Protein AF-A0A7K3G9M2-F1 (afdb_monomer_lite)

Radius of gyration: 13.7 Å; chains: 1; bounding box: 28×19×41 Å

pLDDT: mean 77.65, std 10.78, range [42.47, 87.88]

Foldseek 3Di:
DVLLVVLLVVLVVQLVVQQVVVCVVVVNDGDPVSNVVSNVVSVVSSVVSVVVPPDDD

Secondary structure (DSSP, 8-state):
-HHHHHHHHHHHHHHHHHHHHHHHHTTT---HHHHHHHHHHHHHHHHHHHHHTS---

Structure (mmCIF, N/CA/C/O backbone):
data_AF-A0A7K3G9M2-F1
#
_entry.id   AF-A0A7K3G9M2-F1
#
loop_
_atom_site.group_PDB
_atom_site.id
_atom_site.type_symbol
_atom_site.label_atom_id
_atom_site.label_alt_id
_atom_site.label_comp_id
_atom_site.label_asym_id
_atom_site.label_entity_id
_atom_site.label_seq_id
_atom_site.pdbx_PDB_ins_code
_atom_site.Cartn_x
_atom_site.Cartn_y
_atom_site.Cartn_z
_atom_site.occupancy
_atom_site.B_iso_or_equiv
_atom_site.auth_seq_id
_atom_site.auth_comp_id
_atom_site.auth_asym_id
_atom_site.auth_atom_id
_atom_site.pdbx_PDB_model_num
ATOM 1 N N . MET A 1 1 ? -16.971 -4.565 14.150 1.00 53.50 1 MET A N 1
ATOM 2 C CA . MET A 1 1 ? -16.233 -5.441 13.198 1.00 53.50 1 MET A CA 1
ATOM 3 C C . MET A 1 1 ? -16.245 -4.940 11.748 1.00 53.50 1 MET A C 1
ATOM 5 O O . MET A 1 1 ? -15.231 -5.087 11.074 1.00 53.50 1 MET A O 1
ATOM 9 N N . ARG A 1 2 ? -17.335 -4.320 11.266 1.00 65.75 2 ARG A N 1
ATOM 10 C CA . ARG A 1 2 ? -17.482 -3.832 9.878 1.00 65.75 2 ARG A CA 1
ATOM 11 C C . ARG A 1 2 ? -16.406 -2.811 9.459 1.00 65.75 2 ARG A C 1
ATOM 13 O O . ARG A 1 2 ? -15.799 -2.962 8.407 1.00 65.75 2 ARG A O 1
ATOM 20 N N . THR A 1 3 ? -16.083 -1.853 10.329 1.00 66.25 3 THR A N 1
ATOM 21 C CA . THR A 1 3 ? -15.124 -0.758 10.072 1.00 66.25 3 THR A CA 1
ATOM 22 C C . THR A 1 3 ? -13.686 -1.240 9.858 1.00 66.25 3 THR A C 1
ATOM 24 O O . THR A 1 3 ? -12.987 -0.734 8.989 1.00 66.25 3 THR A O 1
ATOM 27 N N . ARG A 1 4 ? -13.251 -2.276 10.593 1.00 68.19 4 ARG A N 1
ATOM 28 C CA . ARG A 1 4 ? -11.912 -2.871 10.420 1.00 68.19 4 ARG A CA 1
ATOM 29 C C . ARG A 1 4 ? -11.766 -3.575 9.071 1.00 68.19 4 ARG A C 1
ATOM 31 O O . ARG A 1 4 ? -10.720 -3.453 8.447 1.00 68.19 4 ARG A O 1
ATOM 38 N N . ARG A 1 5 ? -12.805 -4.289 8.620 1.00 75.31 5 ARG A N 1
ATOM 39 C CA . ARG A 1 5 ? -12.804 -4.935 7.298 1.00 75.31 5 ARG A CA 1
ATOM 40 C C . ARG A 1 5 ? -12.751 -3.897 6.181 1.00 75.31 5 ARG A C 1
ATOM 42 O O . ARG A 1 5 ? -11.941 -4.050 5.280 1.00 75.31 5 ARG A O 1
ATOM 49 N N . PHE A 1 6 ? -13.524 -2.816 6.287 1.00 78.38 6 PHE A N 1
ATOM 50 C CA . PHE A 1 6 ? -13.452 -1.720 5.319 1.00 78.38 6 PHE A CA 1
ATOM 51 C C . PHE A 1 6 ? -12.065 -1.073 5.269 1.00 78.38 6 PHE A C 1
ATOM 53 O O . PHE A 1 6 ? -11.526 -0.907 4.183 1.00 78.38 6 PHE A O 1
ATOM 60 N N . ALA A 1 7 ? -11.442 -0.790 6.417 1.00 76.62 7 ALA A N 1
ATOM 61 C CA . ALA A 1 7 ? -10.094 -0.217 6.459 1.00 76.62 7 ALA A CA 1
ATOM 62 C C . ALA A 1 7 ? -9.043 -1.106 5.770 1.00 76.62 7 ALA A C 1
ATOM 64 O O . ALA A 1 7 ? -8.181 -0.603 5.055 1.00 76.62 7 ALA A O 1
ATOM 65 N N . LEU A 1 8 ? -9.128 -2.428 5.961 1.00 79.88 8 LEU A N 1
ATOM 66 C CA . LEU A 1 8 ? -8.234 -3.383 5.302 1.00 79.88 8 LEU A CA 1
ATOM 67 C C . LEU A 1 8 ? -8.467 -3.438 3.789 1.00 79.88 8 LEU A C 1
ATOM 69 O O . LEU A 1 8 ? -7.501 -3.473 3.037 1.00 79.88 8 LEU A O 1
ATOM 73 N N . VAL A 1 9 ? -9.727 -3.405 3.345 1.00 85.50 9 VAL A N 1
ATOM 74 C CA . VAL A 1 9 ? -10.069 -3.385 1.913 1.00 85.50 9 VAL A CA 1
ATOM 75 C C . VAL A 1 9 ? -9.567 -2.101 1.253 1.00 85.50 9 VAL A C 1
ATOM 77 O O . VAL A 1 9 ? -8.919 -2.174 0.216 1.00 85.50 9 VAL A O 1
ATOM 80 N N . TYR A 1 10 ? -9.787 -0.938 1.872 1.00 82.69 10 TYR A N 1
ATOM 81 C CA . TYR A 1 10 ? -9.267 0.332 1.360 1.00 82.69 10 TYR A CA 1
ATOM 82 C C . TYR A 1 10 ? -7.736 0.363 1.329 1.00 82.69 10 TYR A C 1
ATOM 84 O O . TYR A 1 10 ? -7.163 0.790 0.332 1.00 82.69 10 TYR A O 1
ATOM 92 N N . GLY A 1 11 ? -7.067 -0.131 2.376 1.00 82.12 11 GLY A N 1
ATOM 93 C CA . GLY A 1 11 ? -5.606 -0.233 2.400 1.00 82.12 11 GLY A CA 1
ATOM 94 C C . GLY A 1 11 ? -5.065 -1.147 1.299 1.00 82.12 11 GLY A C 1
ATOM 95 O O . GLY A 1 11 ? -4.119 -0.780 0.609 1.00 82.12 11 GLY A O 1
ATOM 96 N N . LEU A 1 12 ? -5.700 -2.304 1.085 1.00 84.81 12 LEU A N 1
ATOM 97 C CA . LEU A 1 12 ? -5.328 -3.230 0.016 1.00 84.81 12 LEU A CA 1
ATOM 98 C C . LEU A 1 12 ? -5.522 -2.609 -1.372 1.00 84.81 12 LEU A C 1
ATOM 100 O O . LEU A 1 12 ? -4.641 -2.724 -2.218 1.00 84.81 12 LEU A O 1
ATOM 104 N N . LEU A 1 13 ? -6.645 -1.926 -1.603 1.00 87.88 13 LEU A N 1
ATOM 105 C CA . LEU A 1 13 ? -6.907 -1.242 -2.871 1.00 87.88 13 LEU A CA 1
ATOM 106 C C . LEU A 1 13 ? -5.867 -0.156 -3.151 1.00 87.88 13 LEU A C 1
ATOM 108 O O . LEU A 1 13 ? -5.363 -0.074 -4.268 1.00 87.88 13 LEU A O 1
ATOM 112 N N . LEU A 1 14 ? -5.510 0.638 -2.138 1.00 84.94 14 LEU A N 1
ATOM 113 C CA . LEU A 1 14 ? -4.501 1.687 -2.271 1.00 84.94 14 LEU A CA 1
ATOM 114 C C . LEU A 1 14 ? -3.121 1.100 -2.606 1.00 84.94 14 LEU A C 1
ATOM 116 O O . LEU A 1 14 ? -2.438 1.596 -3.498 1.00 84.94 14 LEU A O 1
ATOM 120 N N . PHE A 1 15 ? -2.741 0.011 -1.930 1.00 83.94 15 PHE A N 1
ATOM 121 C CA . PHE A 1 15 ? -1.506 -0.721 -2.212 1.00 83.94 15 PHE A CA 1
ATOM 122 C C . PHE A 1 15 ? -1.455 -1.203 -3.667 1.00 83.94 15 PHE A C 1
ATOM 124 O O . PHE A 1 15 ? -0.477 -0.948 -4.367 1.00 83.94 15 PHE A O 1
ATOM 131 N N . LEU A 1 16 ? -2.520 -1.860 -4.135 1.00 87.00 16 LEU A N 1
ATOM 132 C CA . LEU A 1 16 ? -2.602 -2.374 -5.502 1.00 87.00 16 LEU A CA 1
ATOM 133 C C . LEU A 1 16 ? -2.552 -1.246 -6.538 1.00 87.00 16 LEU A C 1
ATOM 135 O O . LEU A 1 16 ? -1.834 -1.371 -7.525 1.00 87.00 16 LEU A O 1
ATOM 139 N N . LEU A 1 17 ? -3.244 -0.130 -6.292 1.00 87.75 17 LEU A N 1
ATOM 140 C CA . LEU A 1 17 ? -3.197 1.058 -7.149 1.00 87.75 17 LEU A CA 1
ATOM 141 C C . LEU A 1 17 ? -1.781 1.623 -7.270 1.00 87.75 17 LEU A C 1
ATOM 143 O O . LEU A 1 17 ? -1.337 1.897 -8.380 1.00 87.75 17 LEU A O 1
ATOM 147 N N . CYS A 1 18 ? -1.053 1.756 -6.160 1.00 83.94 18 CYS A N 1
ATOM 148 C CA . CYS A 1 18 ? 0.338 2.211 -6.187 1.00 83.94 18 CYS A CA 1
ATOM 149 C C . CYS A 1 18 ? 1.258 1.236 -6.933 1.00 83.94 18 CYS A C 1
ATOM 151 O O . CYS A 1 18 ? 2.147 1.682 -7.653 1.00 83.94 18 CYS A O 1
ATOM 153 N N . CYS A 1 19 ? 1.043 -0.075 -6.796 1.00 82.69 19 CYS A N 1
ATOM 154 C CA . CYS A 1 19 ? 1.802 -1.082 -7.537 1.00 82.69 19 CYS A CA 1
ATOM 155 C C . CYS A 1 19 ? 1.539 -1.005 -9.046 1.00 82.69 19 CYS A C 1
ATOM 157 O O . CYS A 1 19 ? 2.491 -1.041 -9.818 1.00 82.69 19 CYS A O 1
ATOM 159 N N . VAL A 1 20 ? 0.277 -0.864 -9.464 1.00 86.94 20 VAL A N 1
ATOM 160 C CA . VAL A 1 20 ? -0.092 -0.727 -10.883 1.00 86.94 20 VAL A CA 1
ATOM 161 C C . VAL A 1 20 ? 0.438 0.588 -11.451 1.00 86.94 20 VAL A C 1
ATOM 163 O O . VAL A 1 20 ? 1.108 0.579 -12.475 1.00 86.94 20 VAL A O 1
ATOM 166 N N . ALA A 1 21 ? 0.221 1.709 -10.760 1.00 85.00 21 ALA A N 1
ATOM 167 C CA . ALA A 1 21 ? 0.740 3.007 -11.185 1.00 85.00 21 ALA A CA 1
ATOM 168 C C . ALA A 1 21 ? 2.272 2.996 -11.284 1.00 85.00 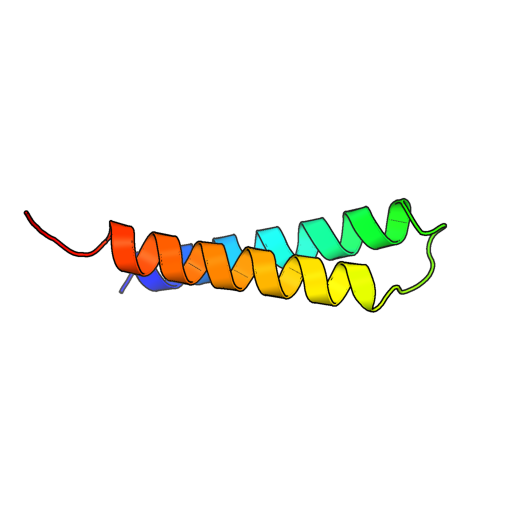21 ALA A C 1
ATOM 170 O O . ALA A 1 21 ? 2.828 3.477 -12.262 1.00 85.00 21 ALA A O 1
ATOM 171 N N . GLY A 1 22 ? 2.954 2.402 -10.303 1.00 83.00 22 GLY A N 1
ATOM 172 C CA . GLY A 1 22 ? 4.404 2.249 -10.324 1.00 83.00 22 GLY A CA 1
ATOM 173 C C . GLY A 1 22 ? 4.903 1.354 -11.454 1.00 83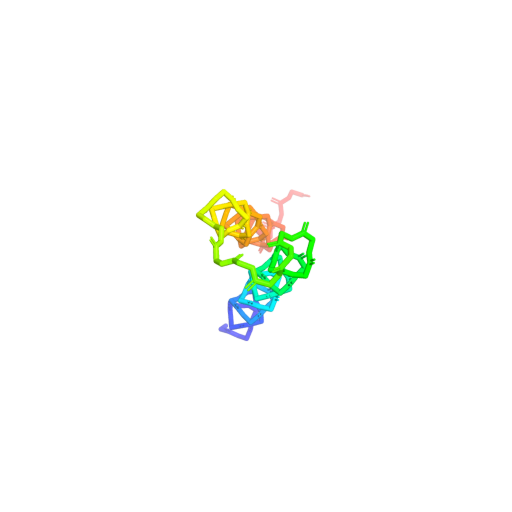.00 22 GLY A C 1
ATOM 174 O O . GLY A 1 22 ? 5.928 1.658 -12.047 1.00 83.00 22 GLY A O 1
ATOM 175 N N . TYR A 1 23 ? 4.177 0.283 -11.780 1.00 82.81 23 TYR A N 1
ATOM 176 C CA . TYR A 1 23 ? 4.500 -0.606 -12.896 1.00 82.81 23 TYR A CA 1
ATOM 177 C C . TYR A 1 23 ? 4.400 0.114 -14.245 1.00 82.81 23 TYR A C 1
ATOM 179 O O . TYR A 1 23 ? 5.336 0.052 -15.039 1.00 82.81 23 TYR A O 1
ATOM 187 N N . GLU A 1 24 ? 3.310 0.850 -14.469 1.00 84.88 24 GLU A N 1
ATOM 188 C CA . GLU A 1 24 ? 3.105 1.644 -15.687 1.00 84.88 24 GLU A CA 1
ATOM 189 C C . GLU A 1 24 ? 4.130 2.782 -15.804 1.00 84.88 24 GLU A C 1
ATOM 191 O O . GLU A 1 24 ? 4.715 2.987 -16.864 1.00 84.88 24 GLU A O 1
ATOM 196 N N . LEU A 1 25 ? 4.421 3.483 -14.701 1.00 84.94 25 LEU A N 1
ATOM 197 C CA . LEU A 1 25 ? 5.433 4.548 -14.660 1.00 84.94 25 LEU A CA 1
ATOM 198 C C . LEU A 1 25 ? 6.874 4.029 -14.776 1.00 84.94 25 LEU A C 1
ATOM 200 O O . LEU A 1 25 ? 7.785 4.819 -15.007 1.00 84.94 25 LEU A O 1
ATOM 204 N N . ASN A 1 26 ? 7.093 2.727 -14.585 1.00 86.19 26 ASN A N 1
ATOM 205 C CA . ASN A 1 26 ? 8.401 2.083 -14.653 1.00 86.19 26 ASN A CA 1
ATOM 206 C C . ASN A 1 26 ? 8.520 1.177 -15.888 1.00 86.19 26 ASN A C 1
ATOM 208 O O . ASN A 1 26 ? 9.090 0.089 -15.804 1.00 86.19 26 ASN A O 1
ATOM 212 N N . ASP A 1 27 ? 7.952 1.600 -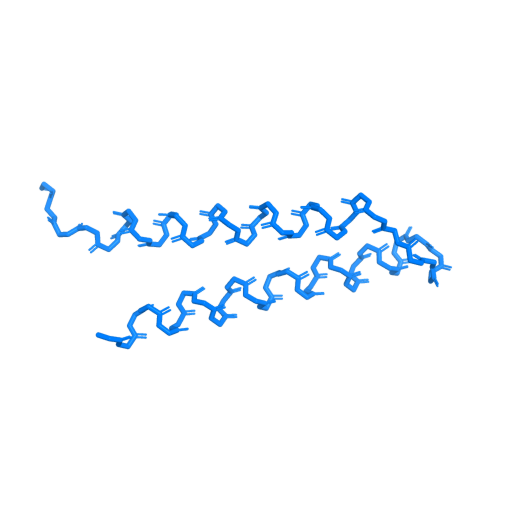17.021 1.00 87.25 27 ASP A N 1
ATOM 213 C CA . ASP A 1 27 ? 8.030 0.903 -18.312 1.00 87.25 27 ASP A CA 1
ATOM 214 C C . ASP A 1 27 ? 7.651 -0.585 -18.228 1.00 87.25 27 ASP A C 1
ATOM 216 O O . ASP A 1 27 ? 8.323 -1.453 -18.793 1.00 87.25 27 ASP A O 1
ATOM 220 N N . SER A 1 28 ? 6.598 -0.909 -17.472 1.00 82.81 28 SER A N 1
ATOM 221 C CA . SER A 1 28 ? 6.152 -2.292 -17.258 1.00 82.81 28 SER A CA 1
ATOM 222 C C . SER A 1 28 ? 7.213 -3.199 -16.610 1.00 82.81 28 SER A C 1
ATOM 224 O O . SER A 1 28 ? 7.216 -4.424 -16.790 1.00 82.81 28 SER A O 1
ATOM 226 N N . ARG A 1 29 ? 8.136 -2.624 -15.829 1.00 83.00 29 ARG A N 1
ATOM 227 C CA . ARG A 1 29 ? 9.130 -3.376 -15.057 1.00 83.00 29 ARG A CA 1
ATOM 228 C C . ARG A 1 29 ? 8.753 -3.415 -13.582 1.00 83.00 29 ARG A C 1
ATOM 230 O O . ARG A 1 29 ? 8.368 -2.392 -13.010 1.00 83.00 29 ARG A O 1
ATOM 237 N N . PRO A 1 30 ? 8.925 -4.566 -12.916 1.00 77.44 30 PRO A N 1
ATOM 238 C CA . PRO A 1 30 ? 8.692 -4.657 -11.486 1.00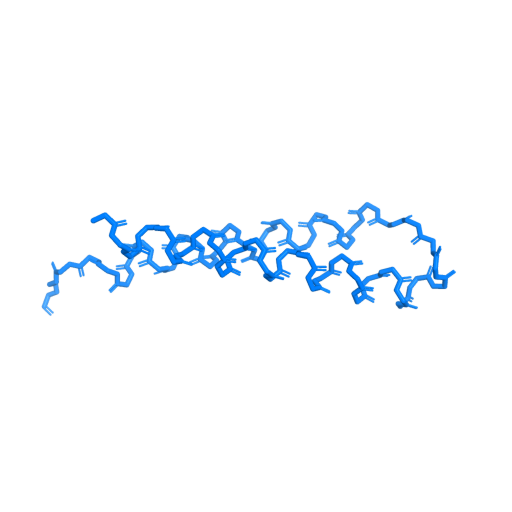 77.44 30 PRO A CA 1
ATOM 239 C C . PRO A 1 30 ? 9.653 -3.735 -10.727 1.00 77.44 30 PRO A C 1
ATOM 241 O O . PRO A 1 30 ? 10.867 -3.773 -10.923 1.00 77.44 30 PRO A O 1
ATOM 244 N N . SER A 1 31 ? 9.101 -2.917 -9.833 1.00 79.31 31 SER A N 1
ATOM 245 C CA . SER A 1 31 ? 9.849 -1.937 -9.047 1.00 79.31 31 SER A CA 1
ATOM 246 C C . SER A 1 31 ? 9.599 -2.117 -7.554 1.00 79.31 31 SER A C 1
ATOM 248 O O . SER A 1 31 ? 8.509 -1.834 -7.045 1.00 79.31 31 SER A O 1
ATOM 250 N N . VAL A 1 32 ? 10.645 -2.513 -6.833 1.00 80.19 32 VAL A N 1
ATOM 251 C CA . VAL A 1 32 ? 10.629 -2.598 -5.367 1.00 80.19 32 VAL A CA 1
ATOM 252 C C . VAL A 1 32 ? 10.280 -1.251 -4.705 1.00 80.19 32 VAL A C 1
ATOM 254 O O . VAL A 1 32 ? 9.458 -1.265 -3.789 1.00 80.19 32 VAL A O 1
ATOM 257 N N . PRO A 1 33 ? 10.789 -0.084 -5.162 1.00 81.44 33 PRO A N 1
ATOM 258 C CA . PRO A 1 33 ? 10.477 1.198 -4.521 1.00 81.44 33 PRO A CA 1
ATOM 259 C C . PRO A 1 33 ? 8.982 1.538 -4.511 1.00 81.44 33 PRO A C 1
ATOM 261 O O . PRO A 1 33 ? 8.459 1.970 -3.486 1.00 81.44 33 PRO A O 1
ATOM 264 N N . TRP A 1 34 ? 8.271 1.289 -5.615 1.00 79.31 34 TRP A N 1
ATOM 265 C CA . TRP A 1 34 ? 6.833 1.563 -5.703 1.00 79.31 34 TRP A CA 1
ATOM 266 C C . TRP A 1 34 ? 5.997 0.600 -4.859 1.00 79.31 34 TRP A C 1
ATOM 268 O O . TRP A 1 34 ? 5.051 1.035 -4.204 1.00 79.31 34 TRP A O 1
ATOM 278 N N . ALA A 1 35 ? 6.378 -0.680 -4.800 1.00 76.31 35 ALA A N 1
ATOM 279 C CA . ALA A 1 35 ? 5.735 -1.647 -3.912 1.00 76.31 35 ALA A CA 1
ATOM 280 C C . ALA A 1 35 ? 5.899 -1.249 -2.434 1.00 76.31 35 ALA A C 1
ATOM 282 O O . ALA A 1 35 ? 4.936 -1.277 -1.666 1.00 76.31 35 ALA A O 1
ATOM 283 N N . VAL A 1 36 ? 7.098 -0.808 -2.038 1.00 83.31 36 VAL A N 1
ATOM 284 C CA . VAL A 1 36 ? 7.354 -0.299 -0.682 1.00 83.31 36 VAL A CA 1
ATOM 285 C C . VAL A 1 36 ? 6.537 0.970 -0.417 1.00 83.31 36 VAL A C 1
ATOM 287 O O . VAL A 1 36 ? 5.883 1.059 0.621 1.00 83.31 36 VAL A O 1
ATOM 290 N N . GLY A 1 37 ? 6.496 1.913 -1.363 1.00 82.69 37 GLY A N 1
ATOM 291 C CA . GLY A 1 37 ? 5.695 3.137 -1.254 1.00 82.69 37 GLY A CA 1
ATOM 292 C C . GLY A 1 37 ? 4.200 2.860 -1.068 1.00 82.69 37 GLY A C 1
ATOM 293 O O . GLY A 1 37 ? 3.575 3.412 -0.160 1.00 82.69 37 GLY A O 1
ATOM 294 N N . GLY A 1 38 ? 3.641 1.934 -1.853 1.00 83.50 38 GLY A N 1
ATOM 295 C CA . GLY A 1 38 ? 2.259 1.480 -1.699 1.00 83.50 38 GLY A CA 1
ATOM 296 C C . GLY A 1 38 ? 1.998 0.833 -0.337 1.00 83.50 38 GLY A C 1
ATOM 297 O O . GLY A 1 38 ? 0.957 1.078 0.275 1.00 83.50 38 GLY A O 1
ATOM 298 N N . ALA A 1 39 ? 2.942 0.032 0.172 1.00 80.44 39 ALA A N 1
ATOM 299 C CA . ALA A 1 39 ? 2.800 -0.637 1.466 1.00 80.44 39 ALA A CA 1
ATOM 300 C C . ALA A 1 39 ? 2.797 0.371 2.622 1.00 80.44 39 ALA A C 1
ATOM 302 O O . ALA A 1 39 ? 1.974 0.270 3.535 1.00 80.44 39 ALA A O 1
ATOM 303 N N . VAL A 1 40 ? 3.672 1.381 2.557 1.00 86.50 40 VAL A N 1
ATOM 304 C CA . VAL A 1 40 ? 3.717 2.471 3.540 1.00 86.50 40 VAL A CA 1
ATOM 305 C C . VAL A 1 40 ? 2.425 3.290 3.501 1.00 86.50 40 VAL A C 1
ATOM 307 O O . VAL A 1 40 ? 1.828 3.527 4.552 1.00 86.50 40 VAL A O 1
ATOM 310 N N . ALA A 1 41 ? 1.938 3.663 2.314 1.00 80.75 41 ALA A N 1
ATOM 311 C CA . ALA A 1 41 ? 0.692 4.417 2.166 1.00 80.75 41 ALA A CA 1
ATOM 312 C C . ALA A 1 41 ? -0.521 3.654 2.734 1.00 80.75 41 ALA A C 1
ATOM 314 O O . ALA A 1 41 ? -1.325 4.215 3.485 1.00 80.75 41 ALA A O 1
ATOM 315 N N . ALA A 1 42 ? -0.616 2.350 2.456 1.00 81.12 42 ALA A N 1
ATOM 316 C CA . ALA A 1 42 ? -1.653 1.487 3.011 1.00 81.12 42 ALA A CA 1
AT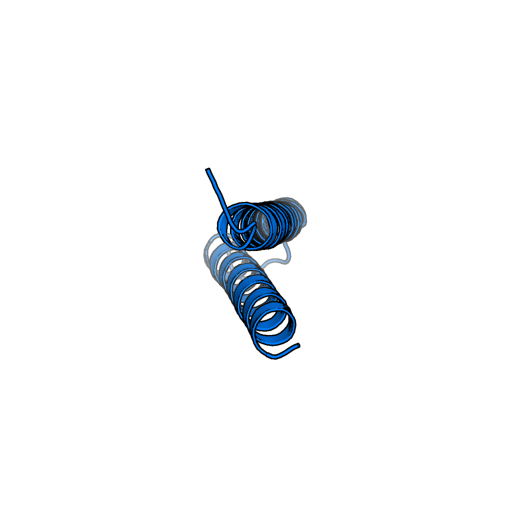OM 317 C C . ALA A 1 42 ? -1.567 1.380 4.545 1.00 81.12 42 ALA A C 1
ATOM 319 O O . ALA A 1 42 ? -2.590 1.455 5.230 1.00 81.12 42 ALA A O 1
ATOM 320 N N . ALA A 1 43 ? -0.360 1.252 5.105 1.00 81.81 43 ALA A N 1
ATOM 321 C CA . ALA A 1 43 ? -0.153 1.197 6.551 1.00 81.81 43 ALA A CA 1
ATOM 322 C C . ALA A 1 43 ? -0.571 2.505 7.242 1.00 81.81 43 ALA A C 1
ATOM 324 O O . ALA A 1 43 ? -1.278 2.468 8.254 1.00 81.81 43 ALA A O 1
ATOM 325 N N . VAL A 1 44 ? -0.202 3.657 6.671 1.00 83.75 44 VAL A N 1
ATOM 326 C CA . VAL A 1 44 ? -0.605 4.981 7.173 1.00 83.75 44 VAL A CA 1
ATOM 327 C C . VAL A 1 44 ? -2.124 5.123 7.154 1.00 83.75 44 VAL A C 1
ATOM 329 O O . VAL A 1 44 ? -2.700 5.537 8.159 1.00 83.75 44 VAL A O 1
ATOM 332 N N . LEU A 1 45 ? -2.790 4.707 6.072 1.00 80.31 45 LEU A N 1
ATOM 333 C CA . LEU A 1 45 ? -4.249 4.750 5.972 1.00 80.31 45 LEU A CA 1
ATOM 334 C C . LEU A 1 45 ? -4.922 3.885 7.046 1.00 80.31 45 LEU A C 1
ATOM 336 O O . LEU A 1 45 ? -5.855 4.330 7.712 1.00 80.31 45 LEU A O 1
ATOM 340 N N . VAL A 1 46 ? -4.429 2.664 7.272 1.00 82.38 46 VAL A N 1
ATOM 341 C CA . VAL A 1 46 ? -4.961 1.773 8.315 1.00 82.38 46 VAL A CA 1
ATOM 342 C C . VAL A 1 46 ? -4.788 2.384 9.707 1.00 82.38 46 VAL A C 1
ATOM 344 O O . VAL A 1 46 ? -5.712 2.316 10.521 1.00 82.38 46 VAL A O 1
ATOM 347 N N . VAL A 1 47 ? -3.634 2.990 9.997 1.00 82.12 47 VAL A N 1
ATOM 348 C CA . VAL A 1 47 ? -3.389 3.677 11.275 1.00 82.12 47 VAL A CA 1
ATOM 349 C C . VAL A 1 47 ? -4.293 4.900 11.422 1.00 82.12 47 VAL A C 1
ATOM 351 O O . VAL A 1 47 ? -4.907 5.066 12.476 1.00 82.12 47 VAL A O 1
ATOM 354 N N . ALA A 1 48 ? -4.421 5.721 10.379 1.00 79.94 48 ALA A N 1
ATOM 355 C CA . ALA A 1 48 ? -5.269 6.907 10.368 1.00 79.94 48 ALA A CA 1
ATOM 356 C C . ALA A 1 48 ? -6.741 6.549 10.594 1.00 79.94 48 ALA A C 1
ATOM 358 O O . ALA A 1 48 ? -7.381 7.148 11.449 1.00 79.94 48 ALA A O 1
ATOM 359 N N . VAL A 1 49 ? -7.259 5.515 9.923 1.00 77.88 49 VAL A N 1
ATOM 360 C CA . VAL A 1 49 ? -8.630 5.035 10.149 1.00 77.88 49 VAL A CA 1
ATOM 361 C C . VAL A 1 49 ? -8.788 4.502 11.569 1.00 77.88 49 VAL A C 1
ATOM 363 O O . VAL A 1 49 ? -9.757 4.846 12.234 1.00 77.88 49 VAL A O 1
ATOM 366 N N . ARG A 1 50 ? -7.830 3.719 12.086 1.00 76.25 50 ARG A N 1
ATOM 367 C CA . ARG A 1 50 ? -7.886 3.236 13.478 1.00 76.25 50 ARG A CA 1
ATOM 368 C C . ARG A 1 50 ? -7.936 4.388 14.483 1.00 76.25 50 ARG A C 1
ATOM 370 O O . ARG A 1 50 ? -8.719 4.305 15.424 1.00 76.25 50 ARG A O 1
ATOM 377 N N . ARG A 1 51 ? -7.143 5.442 14.268 1.00 73.81 51 ARG A N 1
ATOM 378 C CA . ARG A 1 51 ? -7.110 6.641 15.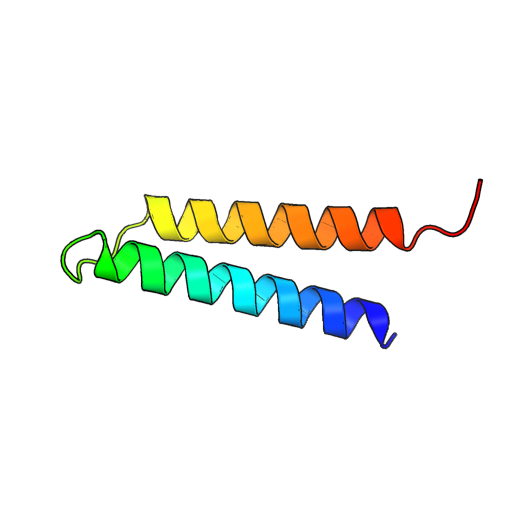121 1.00 73.81 51 ARG A CA 1
ATOM 379 C C . ARG A 1 51 ? -8.350 7.522 14.950 1.00 73.81 51 ARG A C 1
ATOM 381 O O . ARG A 1 51 ? -8.891 7.966 15.948 1.00 73.81 51 ARG A O 1
ATOM 388 N N . GLY A 1 52 ? -8.847 7.711 13.729 1.00 61.09 52 GLY A N 1
ATOM 389 C CA . GLY A 1 52 ? -10.074 8.466 13.446 1.00 61.09 52 GLY A CA 1
ATOM 390 C C . GLY A 1 52 ? -11.356 7.760 13.900 1.00 61.09 52 GLY A C 1
ATOM 391 O O . GLY A 1 52 ? -12.375 8.406 14.103 1.00 61.09 52 GLY A O 1
ATOM 392 N N . THR A 1 53 ? -11.313 6.439 14.101 1.00 55.00 53 THR A N 1
ATOM 393 C CA . THR A 1 53 ? -12.399 5.669 14.735 1.00 55.00 53 THR A CA 1
ATOM 394 C C . THR A 1 53 ? -12.288 5.577 16.258 1.00 55.00 53 THR A C 1
ATOM 396 O O . THR A 1 53 ? -13.098 4.877 16.865 1.00 55.00 53 THR A O 1
ATOM 399 N N . ALA A 1 54 ? -11.299 6.224 16.887 1.00 49.94 54 ALA A N 1
ATOM 400 C CA . ALA A 1 54 ? -11.282 6.363 18.338 1.00 49.94 54 ALA A CA 1
ATOM 401 C C . ALA A 1 54 ? -12.439 7.298 18.744 1.00 49.94 54 ALA A C 1
ATOM 403 O O . ALA A 1 54 ? -12.468 8.443 18.291 1.00 49.94 54 ALA A O 1
ATOM 404 N N . PRO A 1 55 ? -13.427 6.834 19.531 1.00 47.97 55 PRO A N 1
ATOM 405 C CA . PRO A 1 55 ? -14.476 7.711 20.018 1.00 47.97 55 PRO A CA 1
ATOM 406 C C . PRO A 1 55 ? -13.894 8.658 21.073 1.00 47.97 55 PRO A C 1
ATOM 408 O O . PRO A 1 55 ? -13.395 8.198 22.097 1.00 47.97 55 PRO A O 1
ATOM 411 N N . GLY A 1 56 ? -14.016 9.963 20.825 1.00 55.16 56 GLY A N 1
ATOM 412 C CA . GLY A 1 56 ? -13.965 11.002 21.852 1.00 55.16 56 GLY A CA 1
ATOM 413 C C . GLY A 1 56 ? -12.612 11.685 22.047 1.00 55.16 56 GLY A C 1
ATOM 414 O O . GLY A 1 56 ? -11.664 11.099 22.564 1.00 55.16 56 GLY A O 1
ATOM 415 N N . THR A 1 57 ? -12.590 12.978 21.741 1.00 42.47 57 THR A N 1
ATOM 416 C CA . THR A 1 57 ? -12.799 13.980 22.799 1.00 42.47 57 THR A CA 1
ATOM 417 C C . THR A 1 57 ? -13.968 14.854 22.397 1.00 42.47 57 THR A C 1
ATOM 419 O O . THR A 1 57 ? -13.945 15.287 21.222 1.00 42.47 57 THR A O 1
#

Sequence (57 aa):
MRTRRFALVYGLLLFLLCCVAGYELNDSRPSVPWAVGGAVAAAVLVVAVRRGTAPGT